Protein AF-A0A6P0Q4B4-F1 (afdb_monomer)

Mean predicted aligned error: 7.23 Å

Solvent-accessible surface area (backbone atoms only — not comparable to full-atom values): 4522 Å² total; per-residue (Å²): 134,91,82,86,82,87,78,61,54,48,98,87,67,50,68,61,76,50,75,66,58,50,49,52,51,52,50,52,52,50,52,51,53,50,52,52,51,52,51,52,51,51,52,52,52,51,51,52,52,52,49,52,53,51,50,53,51,50,53,54,49,40,53,53,34,46,75,73,74,40,66,68,91,80,115

pLDDT: mean 93.05, std 8.2, range [58.53, 98.5]

Foldseek 3Di:
DDDDDDFDADPVRHTDDDPVRVVVVVVVVVVVVVVVVVVVVVVVVVVVVVVVVVVVVVVVVQVVCVVVVHHPVVD

Radius of gyration: 29.76 Å; Cα contacts (8 Å, |Δi|>4): 17; chains: 1; bounding box: 60×27×75 Å

Secondary structure (DSSP, 8-state):
---PPP--B-TTSPBPPPHHHHHHHHHHHHHHHHHHHHHHHHHHHHHHHHHHHHHHHHHHHHHHHHHTT--TT--

Structure (mmCIF, N/CA/C/O backbone):
data_AF-A0A6P0Q4B4-F1
#
_entry.id   AF-A0A6P0Q4B4-F1
#
loop_
_atom_site.group_PDB
_atom_site.id
_atom_site.type_symbol
_atom_site.label_atom_id
_atom_site.label_alt_id
_atom_site.label_comp_id
_atom_site.label_asym_id
_atom_site.label_entity_id
_atom_site.label_seq_id
_atom_site.pdbx_PDB_ins_code
_atom_site.Cartn_x
_atom_site.Cartn_y
_atom_site.Cartn_z
_atom_site.occupancy
_atom_site.B_iso_or_equiv
_atom_site.auth_seq_id
_atom_site.auth_comp_id
_at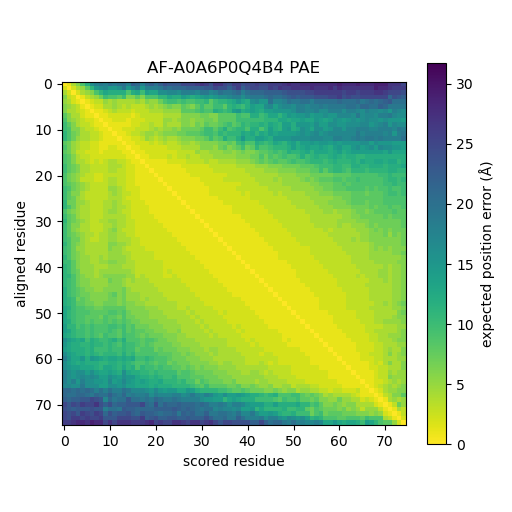om_site.auth_asym_i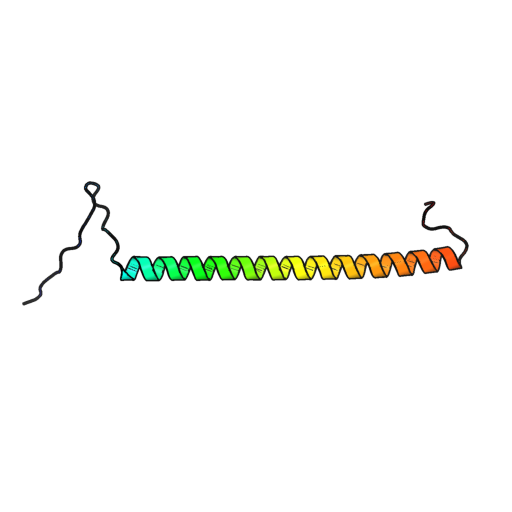d
_atom_site.auth_atom_id
_atom_site.pdbx_PDB_model_num
ATOM 1 N N . VAL A 1 1 ? 31.378 -14.454 -37.718 1.00 60.44 1 VAL A N 1
ATOM 2 C CA . VAL A 1 1 ? 31.441 -12.981 -37.599 1.00 60.44 1 VAL A CA 1
ATOM 3 C C . VAL A 1 1 ? 30.553 -12.607 -36.439 1.00 60.44 1 VAL A C 1
ATOM 5 O O . VAL A 1 1 ? 29.355 -12.830 -36.534 1.00 60.44 1 VAL A O 1
ATOM 8 N N . ASP A 1 2 ? 31.143 -12.149 -35.342 1.00 74.00 2 ASP A N 1
ATOM 9 C CA . ASP A 1 2 ? 30.392 -11.552 -34.237 1.00 74.00 2 ASP A CA 1
ATOM 10 C C . ASP A 1 2 ? 30.049 -10.115 -34.633 1.00 74.00 2 ASP A C 1
ATOM 12 O O . ASP A 1 2 ? 30.900 -9.407 -35.175 1.00 74.00 2 ASP A O 1
ATOM 16 N N . THR A 1 3 ? 28.795 -9.700 -34.471 1.00 80.12 3 THR A N 1
ATOM 17 C CA . THR A 1 3 ? 28.354 -8.341 -34.815 1.00 80.12 3 THR A CA 1
ATOM 18 C C . THR A 1 3 ? 27.640 -7.741 -33.617 1.00 80.12 3 THR A C 1
ATOM 20 O O . THR A 1 3 ? 26.579 -8.215 -33.215 1.00 80.12 3 THR A O 1
ATOM 23 N N . THR A 1 4 ? 28.234 -6.695 -33.047 1.00 85.31 4 THR A N 1
ATOM 24 C CA . THR A 1 4 ? 27.668 -5.955 -31.917 1.00 85.31 4 THR A CA 1
ATOM 25 C C . THR A 1 4 ? 26.692 -4.900 -32.423 1.00 85.31 4 THR A C 1
ATOM 27 O O . THR A 1 4 ? 27.029 -4.092 -33.287 1.00 85.31 4 THR A O 1
ATOM 30 N N . TRP A 1 5 ? 25.484 -4.893 -31.867 1.00 84.75 5 TRP A N 1
ATOM 31 C CA . TRP A 1 5 ? 24.446 -3.922 -32.201 1.00 84.75 5 TRP A CA 1
ATOM 32 C C . TRP A 1 5 ? 24.677 -2.598 -31.466 1.00 84.75 5 TRP A C 1
ATOM 34 O O . TRP A 1 5 ? 25.000 -2.581 -30.279 1.00 84.75 5 TRP A O 1
ATOM 44 N N . LEU A 1 6 ? 24.492 -1.482 -32.173 1.00 88.38 6 LEU A N 1
ATOM 45 C CA . LEU A 1 6 ? 24.581 -0.137 -31.603 1.00 88.38 6 LEU A CA 1
ATOM 46 C C . LEU A 1 6 ? 23.256 0.245 -30.927 1.00 88.38 6 LEU A C 1
ATOM 48 O O . LEU A 1 6 ? 22.181 -0.046 -31.453 1.00 88.38 6 LEU A O 1
ATOM 52 N N . ARG A 1 7 ? 23.336 0.933 -29.781 1.00 91.69 7 ARG A N 1
ATOM 53 C CA . ARG A 1 7 ? 22.179 1.507 -29.076 1.00 91.69 7 ARG A CA 1
ATOM 54 C C . ARG A 1 7 ? 22.150 3.025 -29.236 1.00 91.69 7 ARG A C 1
ATOM 56 O O . ARG A 1 7 ? 23.192 3.674 -29.225 1.00 91.69 7 ARG A O 1
ATOM 63 N N . TRP A 1 8 ? 20.950 3.580 -29.362 1.00 92.06 8 TRP A N 1
ATOM 64 C CA . TRP A 1 8 ? 20.736 5.026 -29.406 1.00 92.06 8 TRP A CA 1
ATOM 65 C C . TRP A 1 8 ? 20.941 5.631 -28.015 1.00 92.06 8 TRP A C 1
ATOM 67 O O . TRP A 1 8 ? 20.540 5.029 -27.020 1.00 92.06 8 TRP A O 1
ATOM 77 N N . ALA A 1 9 ? 21.547 6.815 -27.949 1.00 95.31 9 ALA A N 1
ATOM 78 C CA . ALA A 1 9 ? 21.772 7.555 -26.711 1.00 95.31 9 ALA A CA 1
ATOM 79 C C . ALA A 1 9 ? 21.454 9.046 -26.896 1.00 95.31 9 ALA A C 1
ATOM 81 O O . ALA A 1 9 ? 21.472 9.559 -28.017 1.00 95.31 9 ALA A O 1
ATOM 82 N N . THR A 1 10 ? 21.151 9.737 -25.799 1.00 95.50 10 THR A N 1
ATOM 83 C CA . THR A 1 10 ? 21.019 11.194 -25.764 1.00 95.50 10 THR A CA 1
ATOM 84 C C . THR A 1 10 ? 22.379 11.856 -25.997 1.00 95.50 10 THR A C 1
ATOM 86 O O . THR A 1 10 ? 23.428 11.213 -25.921 1.00 95.50 10 THR A O 1
ATOM 89 N N . LEU A 1 11 ? 22.381 13.170 -26.240 1.00 94.19 11 LEU A N 1
ATOM 90 C CA . LEU A 1 11 ? 23.619 13.953 -26.373 1.00 94.19 11 LEU A CA 1
ATOM 91 C C . LEU A 1 11 ? 24.481 13.932 -25.098 1.00 94.19 11 LEU A C 1
ATOM 93 O O . LEU A 1 11 ? 25.685 14.155 -25.166 1.00 94.19 11 LEU A O 1
ATOM 97 N N . GLU A 1 12 ? 23.874 13.626 -23.953 1.00 95.12 12 GLU A N 1
ATOM 98 C CA . GLU A 1 12 ? 24.532 13.474 -22.650 1.00 95.12 12 GLU A CA 1
ATOM 99 C C . GLU A 1 12 ? 25.062 12.046 -22.420 1.00 95.12 12 GLU A C 1
ATOM 101 O O . GLU A 1 12 ? 25.580 11.739 -21.351 1.00 95.12 12 GLU A O 1
ATOM 106 N N . GLY A 1 13 ? 24.934 11.159 -23.414 1.00 92.69 13 GLY A N 1
ATOM 107 C CA . GLY A 1 13 ? 25.396 9.773 -23.338 1.00 92.69 13 GLY A CA 1
ATOM 108 C C . GLY A 1 13 ? 24.441 8.825 -22.608 1.00 92.69 13 GLY A C 1
ATOM 109 O O . GLY A 1 13 ? 24.821 7.691 -22.322 1.00 92.69 13 GLY A O 1
ATOM 110 N N . ILE A 1 14 ? 23.205 9.246 -22.322 1.00 93.94 14 ILE A N 1
ATOM 111 C CA . ILE A 1 14 ? 22.200 8.391 -21.676 1.00 93.94 14 ILE A CA 1
ATOM 112 C C . ILE A 1 14 ? 21.578 7.487 -22.736 1.00 93.94 14 ILE A C 1
ATOM 114 O O . ILE A 1 14 ? 20.963 7.967 -23.684 1.00 93.94 14 ILE A O 1
ATOM 118 N N . VAL A 1 15 ? 21.723 6.174 -22.589 1.00 94.25 15 VAL A N 1
ATOM 119 C CA . VAL A 1 15 ? 21.156 5.203 -23.533 1.00 94.25 15 VAL A CA 1
ATOM 120 C C . VAL A 1 15 ? 19.629 5.253 -23.488 1.00 94.25 15 VAL A C 1
ATOM 122 O O . VAL A 1 15 ? 19.034 5.190 -22.414 1.00 94.25 15 VAL A O 1
ATOM 125 N N . LEU A 1 16 ? 18.990 5.343 -24.656 1.00 94.56 16 LEU A N 1
ATOM 126 C CA . LEU A 1 16 ? 17.536 5.310 -24.745 1.00 94.56 16 LEU A CA 1
ATOM 127 C C . LEU A 1 16 ? 17.041 3.891 -24.422 1.00 94.56 16 LEU A C 1
ATOM 129 O O . LEU A 1 16 ? 17.577 2.910 -24.968 1.00 94.56 16 LEU A O 1
ATOM 133 N N . PRO A 1 17 ? 16.018 3.762 -23.5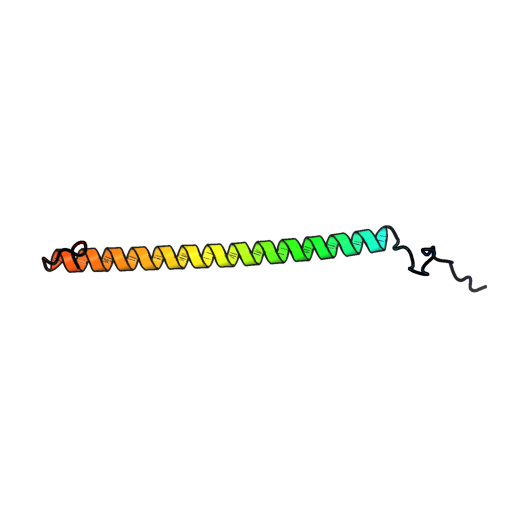63 1.00 94.06 17 PRO A N 1
ATOM 134 C CA . PRO A 1 17 ? 15.384 2.482 -23.327 1.00 94.06 17 PRO A CA 1
ATOM 135 C C . PRO A 1 17 ? 14.616 2.047 -24.579 1.00 94.06 17 PRO A C 1
ATOM 137 O O . PRO A 1 17 ? 14.075 2.852 -25.341 1.00 94.06 17 PRO A O 1
ATOM 140 N N . THR A 1 18 ? 14.593 0.745 -24.801 1.00 93.88 18 THR A N 1
ATOM 141 C CA . THR A 1 18 ? 13.762 0.090 -25.805 1.00 93.88 18 THR A CA 1
ATOM 142 C C . THR A 1 18 ? 12.307 0.073 -25.346 1.00 93.88 18 THR A C 1
ATOM 144 O O . THR A 1 18 ? 12.003 0.234 -24.164 1.00 93.88 18 THR A O 1
ATOM 147 N N . ALA A 1 19 ? 11.384 -0.164 -26.279 1.00 93.38 19 ALA A N 1
ATOM 148 C CA . ALA A 1 19 ? 9.970 -0.311 -25.941 1.00 93.38 19 ALA A CA 1
ATOM 149 C C . ALA A 1 19 ? 9.721 -1.449 -24.932 1.00 93.38 19 ALA A C 1
ATOM 151 O O . ALA A 1 19 ? 8.839 -1.327 -24.089 1.00 93.38 19 ALA A O 1
ATOM 152 N N . GLU A 1 20 ? 10.513 -2.524 -24.996 1.00 95.38 20 GLU A N 1
ATOM 153 C CA . GLU A 1 20 ? 10.441 -3.633 -24.041 1.00 95.38 20 GLU A CA 1
ATOM 154 C C . GLU A 1 20 ? 10.905 -3.202 -22.645 1.00 95.38 20 GLU A C 1
ATOM 156 O O . GLU A 1 20 ? 10.184 -3.423 -21.678 1.00 95.38 20 GLU A O 1
ATOM 161 N N . GLU A 1 21 ? 12.044 -2.508 -22.537 1.00 95.62 21 GLU A N 1
ATOM 162 C CA . GLU A 1 21 ? 12.534 -1.972 -21.256 1.00 95.62 21 GLU A CA 1
ATOM 163 C C . GLU A 1 21 ? 11.519 -1.002 -20.622 1.00 95.62 21 GLU A C 1
ATOM 165 O O . GLU A 1 21 ? 11.250 -1.093 -19.426 1.00 95.62 21 GLU A O 1
ATOM 170 N N . ILE A 1 22 ? 10.890 -0.129 -21.420 1.00 96.75 22 ILE A N 1
ATOM 171 C CA . ILE A 1 22 ? 9.825 0.771 -20.941 1.00 96.75 22 ILE A CA 1
ATOM 172 C C . ILE A 1 22 ? 8.606 -0.026 -20.460 1.00 96.75 22 ILE A C 1
ATOM 174 O O . ILE A 1 22 ? 8.026 0.301 -19.427 1.00 96.75 22 ILE A O 1
ATOM 178 N N . ALA A 1 23 ? 8.195 -1.061 -21.200 1.00 97.38 23 ALA A N 1
ATOM 179 C CA . ALA A 1 23 ? 7.033 -1.871 -20.844 1.00 97.38 23 ALA A CA 1
ATOM 180 C C . ALA A 1 23 ? 7.254 -2.657 -19.544 1.00 97.38 23 ALA A C 1
ATOM 182 O O . ALA A 1 23 ? 6.350 -2.713 -18.711 1.00 97.38 23 ALA A O 1
ATOM 183 N N . VAL A 1 24 ? 8.452 -3.219 -19.354 1.00 97.81 24 VAL A N 1
ATOM 184 C CA . VAL A 1 24 ? 8.841 -3.894 -18.107 1.00 97.81 24 VAL A CA 1
ATOM 185 C C . VAL A 1 24 ? 8.801 -2.908 -16.945 1.00 97.81 24 VAL A C 1
ATOM 187 O O . VAL A 1 24 ? 8.128 -3.179 -15.953 1.00 97.81 24 VAL A O 1
ATOM 190 N N . GLN A 1 25 ? 9.419 -1.734 -17.098 1.00 96.94 25 GLN A N 1
ATOM 191 C CA . GLN A 1 25 ? 9.414 -0.712 -16.054 1.00 96.94 25 GLN A CA 1
ATOM 192 C C . GLN A 1 25 ? 7.985 -0.276 -15.687 1.00 96.94 25 GLN A C 1
ATOM 194 O O . GLN A 1 25 ? 7.625 -0.263 -14.511 1.00 96.94 25 GLN A O 1
ATOM 199 N N . ALA A 1 26 ? 7.132 -0.019 -16.683 1.00 97.38 26 ALA A N 1
ATOM 200 C CA . ALA A 1 26 ? 5.740 0.358 -16.446 1.00 97.38 26 ALA A CA 1
ATOM 201 C C . ALA A 1 26 ? 4.940 -0.755 -15.740 1.00 97.38 26 ALA A C 1
ATOM 203 O O . ALA A 1 26 ? 4.058 -0.473 -14.925 1.00 97.38 26 ALA A O 1
ATOM 204 N N . GLN A 1 27 ? 5.237 -2.025 -16.031 1.00 98.12 27 GLN A N 1
ATOM 205 C CA . GLN A 1 27 ? 4.613 -3.163 -15.361 1.00 98.12 27 GLN A CA 1
ATOM 206 C C . GLN A 1 27 ? 5.057 -3.273 -13.897 1.00 98.12 27 GLN A C 1
A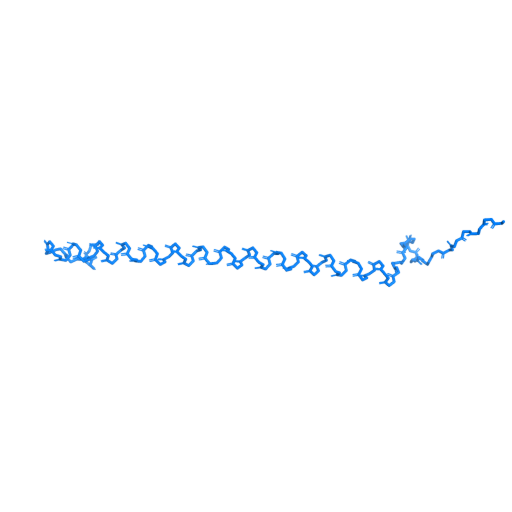TOM 208 O O . GLN A 1 27 ? 4.220 -3.530 -13.029 1.00 98.12 27 GLN A O 1
ATOM 213 N N . GLU A 1 28 ? 6.340 -3.053 -13.611 1.00 97.88 28 GLU A N 1
ATOM 214 C CA . GLU A 1 28 ? 6.872 -3.029 -12.245 1.00 97.88 28 GLU A CA 1
ATOM 215 C C . GLU A 1 28 ? 6.261 -1.887 -11.426 1.00 97.88 28 GLU A C 1
ATOM 217 O O . GLU A 1 28 ? 5.802 -2.108 -10.302 1.00 97.88 28 GLU A O 1
ATOM 222 N N . GLU A 1 29 ? 6.166 -0.687 -12.003 1.00 98.12 29 GLU A N 1
ATOM 223 C CA . GLU A 1 29 ? 5.520 0.468 -11.372 1.00 98.12 29 GLU A CA 1
ATOM 224 C C . GLU A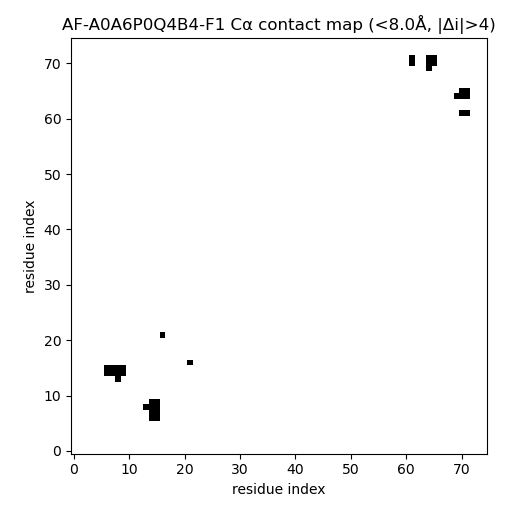 1 29 ? 4.036 0.198 -11.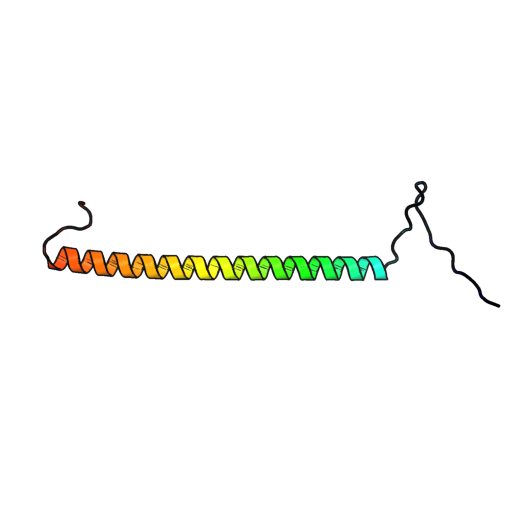089 1.00 98.12 29 GLU A C 1
ATOM 226 O O . GLU A 1 29 ? 3.547 0.460 -9.986 1.00 98.12 29 GLU A O 1
ATOM 231 N N . ALA A 1 30 ? 3.315 -0.394 -12.047 1.00 97.94 30 ALA A N 1
ATOM 232 C CA . ALA A 1 30 ? 1.917 -0.772 -11.861 1.00 97.94 30 ALA A CA 1
ATOM 233 C C . ALA A 1 30 ? 1.746 -1.834 -10.763 1.00 97.94 30 ALA A C 1
ATOM 235 O O . ALA A 1 30 ? 0.833 -1.726 -9.940 1.00 97.94 30 ALA A O 1
ATOM 236 N N . ALA A 1 31 ? 2.625 -2.838 -10.712 1.00 98.38 31 ALA A N 1
ATOM 237 C CA . ALA A 1 31 ? 2.604 -3.865 -9.675 1.00 98.38 31 ALA A CA 1
ATOM 238 C C . ALA A 1 31 ? 2.883 -3.268 -8.287 1.00 98.38 31 ALA A C 1
ATOM 240 O O . ALA A 1 31 ? 2.179 -3.580 -7.322 1.00 98.38 31 ALA A O 1
ATOM 241 N N . GLN A 1 32 ? 3.851 -2.354 -8.185 1.00 98.31 32 GLN A N 1
ATOM 242 C CA . GLN A 1 32 ? 4.155 -1.658 -6.939 1.00 98.31 32 GLN A CA 1
ATOM 243 C C . GLN A 1 32 ? 2.973 -0.791 -6.480 1.00 98.31 32 GLN A C 1
ATOM 245 O O . GLN A 1 32 ? 2.587 -0.850 -5.310 1.00 98.31 32 GLN A O 1
ATOM 250 N N . ALA A 1 33 ? 2.353 -0.037 -7.390 1.00 98.06 33 ALA A N 1
ATOM 251 C CA . ALA A 1 33 ? 1.181 0.779 -7.084 1.00 98.06 33 ALA A CA 1
ATOM 252 C C . ALA A 1 33 ? -0.003 -0.077 -6.599 1.00 98.06 33 ALA A C 1
ATOM 254 O O . ALA A 1 33 ? -0.659 0.266 -5.612 1.00 98.06 33 ALA A O 1
ATOM 255 N N . GLN A 1 34 ? -0.247 -1.229 -7.233 1.00 98.50 34 GLN A N 1
ATOM 256 C CA . GLN A 1 34 ? -1.271 -2.181 -6.788 1.00 98.50 34 GLN A CA 1
ATOM 257 C C . GLN A 1 34 ? -0.970 -2.730 -5.391 1.00 98.50 34 GLN A C 1
ATOM 259 O O . GLN A 1 34 ? -1.869 -2.804 -4.550 1.00 98.50 34 GLN A O 1
ATOM 264 N N . GLN A 1 35 ? 0.289 -3.071 -5.112 1.00 98.44 35 GLN A N 1
ATOM 265 C CA . GLN A 1 35 ? 0.694 -3.566 -3.800 1.00 98.44 35 GLN A CA 1
ATOM 266 C C . GLN A 1 35 ? 0.484 -2.509 -2.706 1.00 98.44 35 GLN A C 1
ATOM 268 O O . GLN A 1 35 ? -0.014 -2.832 -1.625 1.00 98.44 35 GLN A O 1
ATOM 273 N N . GLN A 1 36 ? 0.822 -1.247 -2.980 1.00 98.31 36 GLN A N 1
ATOM 274 C CA . GLN A 1 36 ? 0.594 -0.138 -2.050 1.00 98.31 36 GLN A CA 1
ATOM 275 C C . GLN A 1 36 ? -0.901 0.093 -1.804 1.00 98.31 36 GLN A C 1
ATOM 277 O O . GLN A 1 36 ? -1.320 0.234 -0.654 1.00 98.31 36 GLN A O 1
ATOM 282 N N . ALA A 1 37 ? -1.722 0.062 -2.858 1.00 98.00 37 ALA A N 1
ATOM 283 C CA . ALA A 1 37 ? -3.171 0.195 -2.736 1.00 98.00 37 ALA A CA 1
ATOM 284 C C . ALA A 1 37 ? -3.783 -0.935 -1.891 1.00 98.00 37 ALA A C 1
ATOM 286 O O . ALA A 1 37 ? -4.607 -0.670 -1.015 1.00 98.00 37 ALA A O 1
ATOM 287 N N . ALA A 1 38 ? -3.345 -2.181 -2.094 1.00 98.50 38 ALA A N 1
ATOM 288 C CA . ALA A 1 38 ? -3.800 -3.324 -1.306 1.00 98.50 38 ALA A CA 1
ATOM 289 C C . ALA A 1 38 ? -3.428 -3.188 0.182 1.00 98.50 38 ALA A C 1
ATOM 291 O O . ALA A 1 38 ? -4.263 -3.430 1.054 1.00 98.50 38 ALA A O 1
ATOM 292 N N . GLN A 1 39 ? -2.206 -2.737 0.486 1.00 98.44 39 GLN A N 1
ATOM 293 C CA . GLN A 1 39 ? -1.784 -2.481 1.867 1.00 98.44 39 GLN A CA 1
ATOM 294 C C . GLN A 1 39 ? -2.615 -1.374 2.526 1.00 98.44 39 GLN A C 1
ATOM 296 O O . GLN A 1 39 ? -3.067 -1.539 3.659 1.00 98.44 39 GLN A O 1
ATOM 301 N N . ALA A 1 40 ? -2.870 -0.272 1.814 1.00 98.12 40 ALA A N 1
ATOM 302 C CA . ALA A 1 40 ? -3.696 0.821 2.320 1.00 98.12 40 ALA A CA 1
ATOM 303 C C . ALA A 1 40 ? -5.138 0.363 2.603 1.00 98.12 40 ALA A C 1
ATOM 305 O O . ALA A 1 40 ? -5.701 0.688 3.649 1.00 98.12 40 ALA A O 1
ATOM 306 N N . GLN A 1 41 ? -5.722 -0.451 1.716 1.00 98.50 41 GLN A N 1
ATOM 307 C CA . GLN A 1 41 ? -7.046 -1.041 1.932 1.00 98.50 41 GLN A CA 1
ATOM 308 C C . GLN A 1 41 ? -7.073 -1.963 3.156 1.00 98.50 41 GLN A C 1
ATOM 310 O O . GLN A 1 41 ? -8.004 -1.892 3.958 1.00 98.50 41 GLN A O 1
ATOM 315 N N . GLN A 1 42 ? -6.042 -2.791 3.342 1.00 98.44 42 GLN A N 1
ATOM 316 C CA . GLN A 1 42 ? -5.941 -3.671 4.503 1.00 98.44 42 GLN A CA 1
ATOM 317 C C . GLN A 1 42 ? -5.847 -2.874 5.814 1.00 98.44 42 GLN A C 1
ATOM 319 O O . GLN A 1 42 ? -6.519 -3.213 6.788 1.00 98.44 42 GLN A O 1
ATOM 324 N N . GLN A 1 43 ? -5.055 -1.801 5.842 1.00 98.25 43 GLN A N 1
ATOM 325 C CA . GLN A 1 43 ? -4.948 -0.921 7.008 1.00 98.25 43 GLN A CA 1
ATOM 326 C C . GLN A 1 43 ? -6.275 -0.215 7.309 1.00 98.25 43 GLN A C 1
ATOM 328 O O . GLN A 1 43 ? -6.699 -0.173 8.464 1.00 98.25 43 GLN A O 1
ATOM 333 N N . ALA A 1 44 ? -6.968 0.279 6.280 1.00 97.94 44 ALA A N 1
ATOM 334 C CA . ALA A 1 44 ? -8.280 0.900 6.437 1.00 97.94 44 ALA A CA 1
ATOM 335 C C . ALA A 1 44 ? -9.317 -0.087 6.999 1.00 97.94 44 ALA A C 1
ATOM 337 O O . ALA A 1 44 ? -10.052 0.258 7.924 1.00 97.94 44 ALA A O 1
ATOM 338 N N . ALA A 1 45 ? -9.336 -1.328 6.504 1.00 98.38 45 ALA A N 1
ATOM 339 C CA . ALA A 1 45 ? -10.223 -2.373 7.012 1.00 98.38 45 ALA A CA 1
ATOM 340 C C . ALA A 1 45 ? -9.935 -2.707 8.487 1.00 98.38 45 ALA A C 1
ATOM 342 O O . ALA A 1 45 ? -10.861 -2.821 9.290 1.00 98.38 45 ALA A O 1
ATOM 343 N N . GLN A 1 46 ? -8.658 -2.802 8.874 1.00 98.31 46 GLN A N 1
ATOM 344 C CA . GLN A 1 46 ? -8.276 -3.024 10.272 1.00 98.31 46 GLN A CA 1
ATOM 345 C C . GLN A 1 46 ? -8.700 -1.861 11.176 1.00 98.31 46 GLN A C 1
ATOM 347 O O . GLN A 1 46 ? -9.250 -2.094 12.252 1.00 98.31 46 GLN A O 1
ATOM 352 N N . ALA A 1 47 ? -8.498 -0.616 10.739 1.00 97.81 47 ALA A N 1
ATOM 353 C CA . ALA A 1 47 ? -8.917 0.564 11.491 1.00 97.81 47 ALA A CA 1
ATOM 354 C C . ALA A 1 47 ? -10.443 0.612 11.673 1.00 97.81 47 ALA A C 1
ATOM 356 O O . ALA A 1 47 ? -10.926 0.874 12.775 1.00 97.81 47 ALA A O 1
ATOM 357 N N . GLN A 1 48 ? -11.211 0.289 10.627 1.00 98.25 48 GLN A N 1
ATOM 358 C CA . GLN A 1 48 ? -12.671 0.187 10.710 1.00 98.25 48 GLN A CA 1
ATOM 359 C C . GLN A 1 48 ? -13.110 -0.898 11.698 1.00 98.25 48 GLN A C 1
ATOM 361 O O . GLN A 1 48 ? -13.997 -0.660 12.517 1.00 98.25 48 GLN A O 1
ATOM 366 N N . GLN A 1 49 ? -12.463 -2.065 11.678 1.00 98.19 49 GLN A N 1
ATOM 367 C CA . GLN A 1 49 ? -12.764 -3.145 12.616 1.00 98.19 49 GLN A CA 1
ATOM 368 C C . GLN A 1 49 ? -12.464 -2.744 14.069 1.00 98.19 49 GLN A C 1
ATOM 370 O O . GLN A 1 49 ? -13.246 -3.051 14.969 1.00 98.19 49 GLN A O 1
ATOM 375 N N . GLN A 1 50 ? -11.350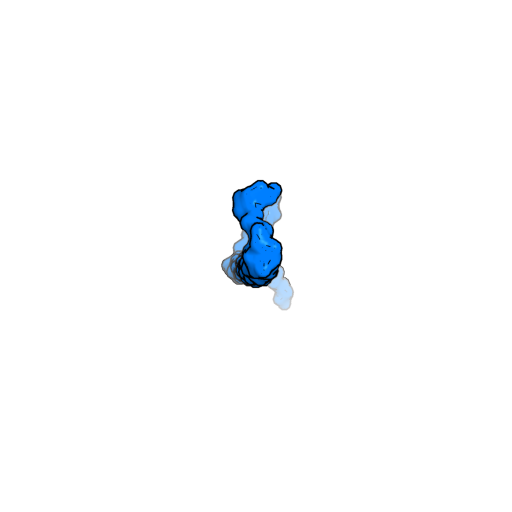 -2.052 14.311 1.00 97.94 50 GLN A N 1
ATOM 376 C CA . GLN A 1 50 ? -11.001 -1.553 15.643 1.00 97.94 50 GLN A CA 1
ATOM 377 C C . GLN A 1 50 ? -11.995 -0.498 16.133 1.00 97.94 50 GLN A C 1
ATOM 379 O O . GLN A 1 50 ? -12.409 -0.552 17.291 1.00 97.94 50 GLN A O 1
ATOM 384 N N . LEU A 1 51 ? -12.419 0.418 15.256 1.00 97.81 51 LEU A N 1
ATOM 385 C CA . LEU A 1 51 ? -13.429 1.422 15.579 1.00 97.81 51 LEU A CA 1
ATOM 386 C C . LEU A 1 51 ? -14.765 0.768 15.945 1.00 97.81 51 LEU A C 1
ATOM 388 O O . LEU A 1 51 ? -15.344 1.118 16.969 1.00 97.81 51 LEU A O 1
ATOM 392 N N . ALA A 1 52 ? -15.213 -0.218 15.164 1.00 97.81 52 ALA A N 1
ATOM 393 C CA . ALA A 1 52 ? -16.443 -0.955 15.446 1.00 97.81 52 ALA A CA 1
ATOM 394 C C . ALA A 1 52 ? -16.379 -1.677 16.804 1.00 97.81 52 ALA A C 1
ATOM 396 O O . ALA A 1 52 ? -17.304 -1.572 17.604 1.00 97.81 52 ALA A O 1
ATOM 397 N N . GLN A 1 53 ? -15.261 -2.342 17.118 1.00 97.62 53 GLN A N 1
ATOM 398 C CA . GLN A 1 53 ? -15.077 -2.979 18.430 1.00 97.62 53 GLN A CA 1
ATOM 399 C C . GLN A 1 53 ? -15.046 -1.968 19.581 1.00 97.62 53 GLN A C 1
ATOM 401 O O . GLN A 1 53 ? -15.557 -2.247 20.665 1.00 97.62 53 GLN A O 1
ATOM 406 N N . ALA A 1 54 ? -14.419 -0.807 19.382 1.00 97.06 54 ALA A N 1
ATOM 407 C CA . ALA A 1 54 ? -14.374 0.240 20.395 1.00 97.06 54 ALA A CA 1
ATOM 408 C C . ALA A 1 54 ? -15.770 0.821 20.660 1.00 97.06 54 ALA A C 1
ATOM 410 O O . ALA A 1 54 ? -16.136 0.999 21.821 1.00 97.06 54 ALA A O 1
ATOM 411 N N . GLN A 1 55 ? -16.554 1.051 19.602 1.00 96.81 55 GLN A N 1
ATOM 412 C CA . GLN A 1 55 ? -17.946 1.491 19.703 1.00 96.81 55 GLN A CA 1
ATOM 413 C C . GLN A 1 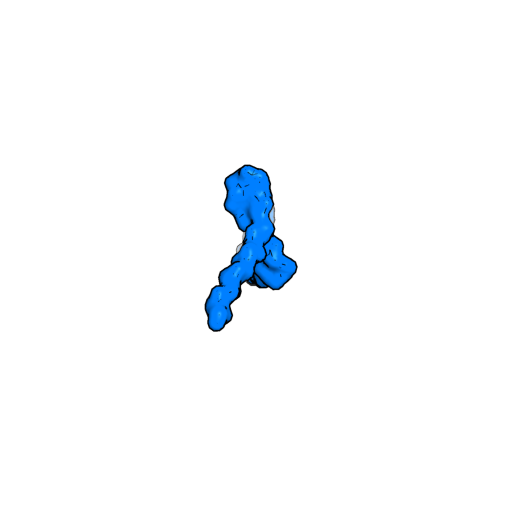55 ? -18.797 0.462 20.447 1.00 96.81 55 GLN A C 1
ATOM 415 O O . GLN A 1 55 ? -19.440 0.818 21.429 1.00 96.81 55 GLN A O 1
ATOM 420 N N . GLU A 1 56 ? -18.710 -0.819 20.081 1.00 97.12 56 GLU A N 1
ATOM 421 C CA . GLU A 1 56 ? -19.466 -1.884 20.750 1.00 97.12 56 GLU A CA 1
ATOM 422 C C . GLU A 1 56 ? -19.142 -1.955 22.254 1.00 97.12 56 GLU A C 1
ATOM 424 O O . GLU A 1 56 ? -20.035 -2.034 23.100 1.00 97.12 56 GLU A O 1
ATOM 429 N N . ARG A 1 57 ? -17.857 -1.864 22.624 1.00 96.12 57 ARG A N 1
ATOM 430 C CA . ARG A 1 57 ? -17.446 -1.840 24.038 1.00 96.12 57 ARG A CA 1
ATOM 431 C C . ARG A 1 57 ? -17.952 -0.600 24.769 1.00 96.12 57 ARG A C 1
ATOM 433 O O . ARG A 1 57 ? -18.361 -0.712 25.925 1.00 96.12 57 ARG A O 1
ATOM 440 N N . ALA A 1 58 ? -17.916 0.565 24.124 1.00 94.81 58 ALA A N 1
ATOM 441 C CA . ALA A 1 58 ? -18.426 1.805 24.698 1.00 94.81 58 ALA A CA 1
ATOM 442 C C . ALA A 1 58 ? -19.941 1.721 24.941 1.00 94.81 58 ALA A C 1
ATOM 444 O O . ALA A 1 58 ? -20.407 2.073 26.023 1.00 94.81 58 ALA A O 1
ATOM 445 N N . GLU A 1 59 ? -20.698 1.171 23.991 1.00 94.69 59 GLU A N 1
ATOM 446 C CA . GLU A 1 59 ? -22.140 0.949 24.118 1.00 94.69 59 GLU A CA 1
ATOM 447 C C . GLU A 1 59 ? -22.474 -0.032 25.249 1.00 94.69 59 GLU A C 1
ATOM 449 O O . GLU A 1 59 ? -23.352 0.247 26.070 1.00 94.69 59 GLU A O 1
ATOM 454 N N . GLN A 1 60 ? -21.746 -1.150 25.350 1.00 95.25 60 GLN A N 1
ATOM 455 C CA . GLN A 1 60 ? -21.912 -2.119 26.440 1.00 95.25 60 GLN A CA 1
ATOM 456 C C . GLN A 1 60 ? -21.626 -1.492 27.810 1.00 95.25 60 GLN A C 1
ATOM 458 O O . GLN A 1 60 ? -22.365 -1.723 28.774 1.00 95.25 60 GLN A O 1
ATOM 463 N N . LEU A 1 61 ? -20.569 -0.681 27.909 1.00 93.81 61 LEU A N 1
ATOM 464 C CA . LEU A 1 61 ? -20.227 0.024 29.140 1.00 93.81 61 LEU A CA 1
ATOM 465 C C . LEU A 1 61 ? -21.305 1.048 29.509 1.00 93.81 61 LEU A C 1
ATOM 467 O O . LEU A 1 61 ? -21.768 1.052 30.649 1.00 93.81 61 LEU A O 1
ATOM 471 N N . ALA A 1 62 ? -21.747 1.862 28.549 1.00 93.81 62 ALA A N 1
ATOM 472 C CA . ALA A 1 62 ? -22.814 2.836 28.746 1.00 93.81 62 ALA A CA 1
ATOM 473 C C . ALA A 1 62 ? -24.114 2.156 29.207 1.00 93.81 62 ALA A C 1
ATOM 475 O O . ALA A 1 62 ? -24.744 2.608 30.161 1.00 93.81 62 ALA A O 1
ATOM 476 N N . ALA A 1 63 ? -24.487 1.023 28.603 1.00 93.19 63 ALA A N 1
ATOM 477 C CA . ALA A 1 63 ? -25.646 0.239 29.025 1.00 93.19 63 ALA A CA 1
ATOM 478 C C . ALA A 1 63 ? -25.513 -0.256 30.476 1.00 93.19 63 ALA A C 1
ATOM 480 O O . ALA A 1 63 ? -26.464 -0.159 31.255 1.00 93.19 63 ALA A O 1
ATOM 481 N N . ARG A 1 64 ? -24.327 -0.737 30.869 1.00 92.94 64 ARG A N 1
ATOM 482 C CA . ARG A 1 64 ? -24.058 -1.186 32.242 1.00 92.94 64 ARG A CA 1
ATOM 483 C C . ARG A 1 64 ? -24.089 -0.037 33.253 1.00 92.94 64 ARG A C 1
ATOM 485 O O . ARG A 1 64 ? -24.600 -0.230 34.353 1.00 92.94 64 ARG A O 1
ATOM 492 N N . LEU A 1 65 ? -23.574 1.139 32.895 1.00 92.75 65 LEU A N 1
ATOM 493 C CA . LEU A 1 65 ? -23.629 2.339 33.736 1.00 92.75 65 LEU A CA 1
ATOM 494 C C . LEU A 1 65 ? -25.077 2.789 33.965 1.00 92.75 65 LEU A C 1
ATOM 496 O O . LEU A 1 65 ? -25.486 2.941 35.118 1.00 92.75 65 LEU A O 1
ATOM 500 N N . ARG A 1 66 ? -25.882 2.863 32.895 1.00 92.06 66 ARG A N 1
ATOM 501 C CA . ARG A 1 66 ? -27.315 3.187 32.996 1.00 92.06 66 ARG A CA 1
ATOM 502 C C . ARG A 1 66 ? -28.075 2.180 33.856 1.00 92.06 66 ARG A C 1
ATOM 504 O O . ARG A 1 66 ? -28.918 2.579 34.652 1.00 92.06 66 ARG A O 1
ATOM 511 N N . ALA A 1 67 ? -27.755 0.887 33.755 1.00 92.56 67 ALA A N 1
ATOM 512 C CA . ALA A 1 67 ? -28.360 -0.149 34.597 1.00 92.56 67 ALA A CA 1
ATOM 513 C C . ALA A 1 67 ? -28.042 0.022 36.096 1.00 92.56 67 ALA A C 1
ATOM 515 O O . ALA A 1 67 ? -28.823 -0.407 36.941 1.00 92.56 67 ALA A O 1
ATOM 516 N N . MET A 1 68 ? -26.920 0.667 36.432 1.00 92.19 68 MET A N 1
ATOM 517 C CA . MET A 1 68 ? -26.557 1.035 37.806 1.00 92.19 68 MET A CA 1
ATOM 518 C C . MET A 1 68 ? -27.092 2.418 38.222 1.00 92.19 68 MET A C 1
ATOM 520 O O . MET A 1 68 ? -26.786 2.877 39.319 1.00 92.19 68 MET A O 1
ATOM 524 N N . GLY A 1 69 ? -27.890 3.080 37.375 1.00 88.75 69 GLY A N 1
ATOM 525 C CA . GLY A 1 69 ? -28.468 4.399 37.645 1.00 88.75 69 GLY A CA 1
ATOM 526 C C . GLY A 1 69 ? -27.505 5.572 37.441 1.00 88.75 69 GLY A C 1
ATOM 527 O O . GLY A 1 69 ? -27.811 6.679 37.874 1.00 88.75 69 GLY A O 1
ATOM 528 N N . VAL A 1 70 ? -26.353 5.343 36.802 1.00 89.56 70 VAL A N 1
ATOM 529 C CA . VAL A 1 70 ? -25.387 6.390 36.438 1.00 89.56 70 VAL A 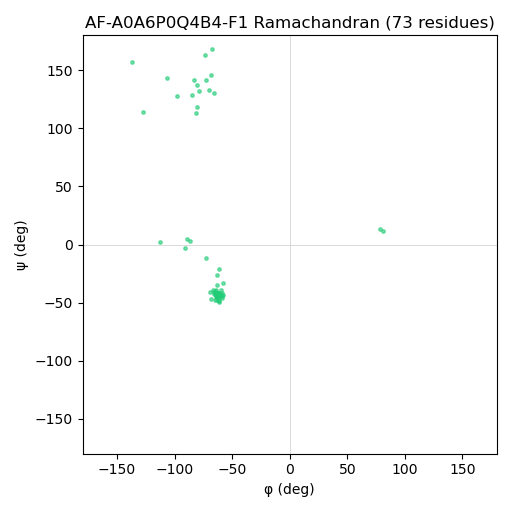CA 1
ATOM 530 C C . VAL A 1 70 ? -25.612 6.774 34.980 1.00 89.56 70 VAL A C 1
ATOM 532 O O . VAL A 1 70 ? -25.625 5.901 34.112 1.00 89.56 70 VAL A O 1
ATOM 535 N N . ASP A 1 71 ? -25.781 8.066 34.705 1.00 81.69 71 ASP A N 1
ATOM 536 C CA . ASP A 1 71 ? -25.913 8.575 33.339 1.00 81.69 71 ASP A CA 1
ATOM 537 C C . ASP A 1 71 ? -24.517 8.722 32.690 1.00 81.69 71 ASP A C 1
ATOM 539 O O . ASP A 1 71 ? -23.716 9.532 33.164 1.00 81.69 71 ASP A O 1
ATOM 543 N N . PRO A 1 72 ? -24.177 7.923 31.658 1.00 73.06 72 PRO A N 1
ATOM 544 C CA . PRO A 1 72 ? -22.857 7.934 31.031 1.00 73.06 72 PRO A CA 1
ATOM 545 C C . PRO A 1 72 ? -22.591 9.176 30.169 1.00 73.06 72 PRO A C 1
ATOM 547 O O . PRO A 1 72 ? -21.447 9.378 29.781 1.00 73.06 72 PRO A O 1
ATOM 550 N N . ASP A 1 73 ? -23.608 9.990 29.869 1.00 78.19 73 ASP A N 1
ATOM 551 C CA . ASP A 1 73 ? -23.476 11.214 29.067 1.00 78.19 73 ASP A CA 1
ATOM 552 C C . ASP A 1 73 ? -23.194 12.464 29.934 1.00 78.19 73 ASP A C 1
ATOM 554 O O . ASP A 1 73 ? -23.016 13.565 29.410 1.00 78.19 73 ASP A O 1
ATOM 558 N N . GLN A 1 74 ? -23.158 12.309 31.267 1.00 72.38 74 GLN A N 1
ATOM 559 C CA . GLN A 1 74 ? -22.916 13.394 32.233 1.00 72.38 74 GLN A CA 1
ATOM 560 C C . GLN A 1 74 ? -21.585 13.295 33.001 1.00 72.38 74 GLN A C 1
ATOM 562 O O . GLN A 1 74 ? -21.322 14.137 33.864 1.00 72.38 74 GLN A O 1
ATOM 567 N N . VAL A 1 75 ? -20.754 12.291 32.701 1.00 58.53 75 VAL A N 1
ATOM 568 C CA . VAL A 1 75 ? -19.389 12.101 33.237 1.00 58.53 75 VAL A CA 1
ATOM 569 C C . VAL A 1 75 ? -18.337 12.419 32.186 1.00 58.53 75 VAL A C 1
ATOM 571 O O . VAL A 1 75 ? -17.308 13.011 32.580 1.00 58.53 75 VAL A O 1
#

Sequence (75 aa):
VDTTWLRWATLEGIVLPTAEEIAVQAQEEAAQAQQQAAQAQQQAAQAQQQLAQAQERAEQLAARLRAMGVDPDQV

Nearest PDB structures (foldseek):
  4fxw-assembly1_B  TM=4.903E-01  e=5.783E+00  Homo sapiens
  8h6j-assembly1_4S  TM=4.578E-01  e=9.409E+00  Homo sapiens